Protein AF-A0A3Q0DIG8-F1 (afdb_monomer)

Secondary structure (DSSP, 8-state):
-----PPPPEEEEETTEEEEE-PPP-GGGHHHHHHHHHHHT--EEEE-S---S-SHHHHHTT-EEEE-----SS---GGGHHHHHHHHHHHHTT--HHHHHHHHHHHSTT-S-HHHHHHHHHPPP--------TTS-S------

Structure (mmCIF, N/CA/C/O backbone):
data_AF-A0A3Q0DIG8-F1
#
_entry.id   AF-A0A3Q0DIG8-F1
#
loop_
_atom_site.group_PDB
_atom_site.id
_atom_site.type_symbol
_atom_site.label_atom_id
_atom_site.label_alt_id
_atom_site.label_comp_id
_atom_site.label_asym_id
_atom_site.label_entity_id
_atom_site.label_seq_id
_atom_site.pdbx_PDB_ins_code
_atom_site.Cartn_x
_atom_site.Cartn_y
_atom_site.Cartn_z
_atom_site.occupancy
_atom_site.B_iso_or_equiv
_atom_site.auth_seq_id
_atom_site.auth_comp_id
_atom_site.auth_asym_id
_atom_site.auth_atom_id
_atom_site.pdbx_PDB_model_num
ATOM 1 N N . MET A 1 1 ? 19.951 -22.126 -8.834 1.00 40.53 1 MET A N 1
ATOM 2 C CA . MET A 1 1 ? 19.038 -21.044 -9.272 1.00 40.53 1 MET A CA 1
ATOM 3 C C . MET A 1 1 ? 18.778 -20.144 -8.077 1.00 40.53 1 MET A C 1
ATOM 5 O O . MET A 1 1 ? 18.379 -20.650 -7.035 1.00 40.53 1 MET A O 1
ATOM 9 N N . ALA A 1 2 ? 19.157 -18.868 -8.169 1.00 36.62 2 ALA A N 1
ATOM 10 C CA . ALA A 1 2 ? 19.270 -17.976 -7.018 1.00 36.62 2 ALA A CA 1
ATOM 11 C C . ALA A 1 2 ? 17.936 -17.840 -6.268 1.00 36.62 2 ALA A C 1
ATOM 13 O O . ALA A 1 2 ? 16.948 -17.358 -6.821 1.00 36.62 2 ALA A O 1
ATOM 14 N N . ARG A 1 3 ? 17.928 -18.241 -4.990 1.00 41.94 3 ARG A N 1
ATOM 15 C CA . ARG A 1 3 ? 16.919 -17.828 -4.013 1.00 41.94 3 ARG A CA 1
ATOM 16 C C . ARG A 1 3 ? 17.003 -16.308 -3.906 1.00 41.94 3 ARG A C 1
ATOM 18 O O . ARG A 1 3 ? 17.811 -15.779 -3.150 1.00 41.94 3 ARG A O 1
ATOM 25 N N . MET A 1 4 ? 16.223 -15.597 -4.714 1.00 51.44 4 MET A N 1
ATOM 26 C CA . MET A 1 4 ? 16.048 -14.166 -4.520 1.00 51.44 4 MET A CA 1
ATOM 27 C C . MET A 1 4 ? 15.407 -13.992 -3.145 1.00 51.44 4 MET A C 1
ATOM 29 O O . MET A 1 4 ? 14.277 -14.433 -2.943 1.00 51.44 4 MET A O 1
ATOM 33 N N . ASN A 1 5 ? 16.138 -13.384 -2.206 1.00 47.59 5 ASN A N 1
ATOM 34 C CA . ASN A 1 5 ? 15.648 -12.907 -0.909 1.00 47.59 5 ASN A CA 1
ATOM 35 C C . ASN A 1 5 ? 14.601 -11.797 -1.134 1.00 47.59 5 ASN A C 1
ATOM 37 O O . ASN A 1 5 ? 14.800 -10.632 -0.793 1.00 47.59 5 ASN A O 1
ATOM 41 N N . ARG A 1 6 ? 13.489 -12.133 -1.794 1.00 55.84 6 ARG A N 1
ATOM 42 C CA . ARG A 1 6 ? 12.361 -11.232 -1.977 1.00 55.84 6 ARG A CA 1
ATOM 43 C C . ARG A 1 6 ? 11.662 -11.121 -0.626 1.00 55.84 6 ARG A C 1
ATOM 45 O O . ARG A 1 6 ? 11.276 -12.153 -0.074 1.00 55.84 6 ARG A O 1
ATOM 52 N N . PRO A 1 7 ? 11.499 -9.908 -0.075 1.00 59.31 7 PRO A N 1
ATOM 53 C CA . PRO A 1 7 ? 10.658 -9.737 1.096 1.00 59.31 7 PRO A CA 1
ATOM 54 C C . PRO A 1 7 ? 9.257 -10.251 0.751 1.00 59.31 7 PRO A C 1
ATOM 56 O O . PRO A 1 7 ? 8.737 -9.946 -0.325 1.00 59.31 7 PRO A O 1
ATOM 59 N N . ALA A 1 8 ? 8.684 -11.067 1.635 1.00 64.12 8 ALA A N 1
ATOM 60 C CA . ALA A 1 8 ? 7.375 -11.667 1.417 1.00 64.12 8 ALA A CA 1
ATOM 61 C C . ALA A 1 8 ? 6.328 -10.579 1.101 1.00 64.12 8 ALA A C 1
ATOM 63 O O . ALA A 1 8 ? 6.378 -9.501 1.709 1.00 64.12 8 ALA A O 1
ATOM 64 N N . PRO A 1 9 ? 5.397 -10.829 0.161 1.00 72.12 9 PRO A N 1
ATOM 65 C CA . PRO A 1 9 ? 4.306 -9.903 -0.103 1.00 72.12 9 PRO A CA 1
ATOM 66 C C . PRO A 1 9 ? 3.514 -9.680 1.187 1.00 72.12 9 PRO A C 1
ATOM 68 O O . PRO A 1 9 ? 3.181 -10.622 1.907 1.00 72.12 9 PRO A O 1
ATOM 71 N N . VAL A 1 10 ? 3.247 -8.414 1.500 1.00 79.69 10 VAL A N 1
ATOM 72 C CA . VAL A 1 10 ? 2.593 -8.034 2.750 1.00 79.69 10 VAL A CA 1
ATOM 73 C C . VAL A 1 10 ? 1.127 -7.769 2.466 1.00 79.69 10 VAL A C 1
ATOM 75 O O . VAL A 1 10 ? 0.774 -6.779 1.826 1.00 79.69 10 VAL A O 1
ATOM 78 N N . GLU A 1 11 ? 0.270 -8.652 2.966 1.00 81.25 11 GLU A N 1
ATOM 79 C CA . GLU A 1 11 ? -1.173 -8.457 2.921 1.00 81.25 11 GLU A CA 1
ATOM 80 C C . GLU A 1 11 ? -1.661 -7.670 4.147 1.00 81.25 11 GLU A C 1
ATOM 82 O O . GLU A 1 11 ? -1.357 -7.994 5.307 1.00 81.25 11 GLU A O 1
ATOM 87 N N . VAL A 1 12 ? -2.438 -6.627 3.862 1.00 80.38 12 VAL A N 1
ATOM 88 C CA . VAL A 1 12 ? -3.063 -5.724 4.824 1.00 80.38 12 VAL A CA 1
ATOM 89 C C . VAL A 1 12 ? -4.570 -5.771 4.585 1.00 80.38 12 VAL A C 1
ATOM 91 O O . VAL A 1 12 ? -5.066 -5.232 3.598 1.00 80.38 12 VAL A O 1
ATOM 94 N N . SER A 1 13 ? -5.307 -6.427 5.476 1.00 79.94 13 SER A N 1
ATOM 95 C CA . SER A 1 13 ? -6.769 -6.473 5.450 1.00 79.94 13 SER A CA 1
ATOM 96 C C . SER A 1 13 ? -7.347 -5.561 6.529 1.00 79.94 13 SER A C 1
ATOM 98 O O . SER A 1 13 ? -6.888 -5.563 7.670 1.00 79.94 13 SER A O 1
ATOM 100 N N . TYR A 1 14 ? -8.350 -4.763 6.172 1.00 76.56 14 TYR A N 1
ATOM 101 C CA . TYR A 1 14 ? -9.096 -3.940 7.117 1.00 76.56 14 TYR A CA 1
ATOM 102 C C . TYR A 1 14 ? -10.550 -3.797 6.675 1.00 76.56 14 TYR A C 1
ATOM 104 O O . TYR A 1 14 ? -10.827 -3.309 5.577 1.00 76.56 14 TYR A O 1
ATOM 112 N N . LYS A 1 15 ? -11.489 -4.216 7.534 1.00 79.06 15 LYS A N 1
ATOM 113 C CA . LYS A 1 15 ? -12.925 -4.295 7.210 1.00 79.06 15 LYS A CA 1
ATOM 114 C C . LYS A 1 15 ? -13.137 -5.043 5.878 1.00 79.06 15 LYS A C 1
ATOM 116 O O . LYS A 1 15 ? -12.662 -6.164 5.729 1.00 79.06 15 LYS A O 1
ATOM 121 N N . ASN A 1 16 ? -13.788 -4.409 4.901 1.00 75.06 16 ASN A N 1
ATOM 122 C CA . ASN A 1 16 ? -14.044 -4.970 3.568 1.00 75.06 16 ASN A CA 1
ATOM 123 C C . ASN A 1 16 ? -12.939 -4.636 2.544 1.00 75.06 16 ASN A C 1
ATOM 125 O O . ASN A 1 16 ? -13.139 -4.814 1.344 1.00 75.06 16 ASN A O 1
ATOM 129 N N . MET A 1 17 ? -11.785 -4.127 2.988 1.00 76.56 17 MET A N 1
ATOM 130 C CA . MET A 1 17 ? -10.665 -3.744 2.125 1.00 76.56 17 MET A CA 1
ATOM 131 C C . MET A 1 17 ? -9.486 -4.698 2.317 1.00 76.56 17 MET A C 1
ATOM 133 O O . MET A 1 1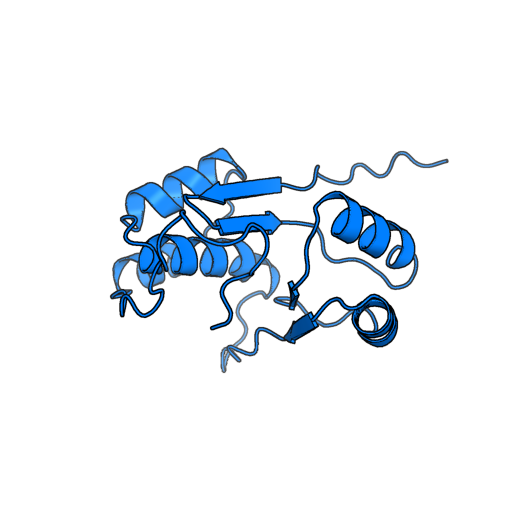7 ? -9.139 -5.069 3.439 1.00 76.56 17 MET A O 1
ATOM 137 N N . ARG A 1 18 ? -8.842 -5.077 1.211 1.00 80.56 18 ARG A N 1
ATOM 138 C CA . ARG A 1 18 ? -7.607 -5.867 1.202 1.00 80.56 18 ARG A CA 1
ATOM 139 C C . ARG A 1 18 ? -6.598 -5.178 0.300 1.00 80.56 18 ARG A C 1
ATOM 141 O O . ARG A 1 18 ? -6.875 -4.943 -0.873 1.00 80.56 18 ARG A O 1
ATOM 148 N N . PHE A 1 19 ? -5.441 -4.858 0.858 1.00 83.44 19 PHE A N 1
ATOM 149 C CA . PHE A 1 19 ? -4.312 -4.281 0.148 1.00 83.44 19 PHE A CA 1
ATOM 150 C C . PHE A 1 19 ? -3.178 -5.295 0.113 1.00 83.44 19 PHE A C 1
ATOM 152 O O . PHE A 1 19 ? -2.828 -5.888 1.135 1.00 83.44 19 PHE A O 1
ATOM 159 N N . LEU A 1 20 ? -2.586 -5.465 -1.064 1.00 83.31 20 LEU A N 1
ATOM 160 C CA . LEU A 1 20 ? -1.394 -6.274 -1.255 1.00 83.31 20 LEU A CA 1
ATOM 161 C C . LEU A 1 20 ? -0.219 -5.334 -1.523 1.00 83.31 20 LEU A C 1
ATOM 163 O O . LEU A 1 20 ? -0.199 -4.627 -2.528 1.00 83.31 20 LEU A O 1
ATOM 167 N N . ILE A 1 21 ? 0.747 -5.301 -0.607 1.00 81.88 21 ILE A N 1
ATOM 168 C CA . ILE A 1 21 ? 1.969 -4.511 -0.751 1.00 81.88 21 ILE A CA 1
ATOM 169 C C . ILE A 1 21 ? 3.073 -5.440 -1.252 1.00 81.88 21 ILE A C 1
ATOM 171 O O . ILE A 1 21 ? 3.561 -6.307 -0.525 1.00 81.88 21 ILE A O 1
ATOM 175 N N . THR A 1 22 ? 3.485 -5.234 -2.497 1.00 80.50 22 THR A N 1
ATOM 176 C CA . THR A 1 22 ? 4.551 -5.989 -3.165 1.00 80.50 22 THR A CA 1
ATOM 177 C C . THR A 1 22 ? 5.736 -5.083 -3.501 1.00 80.50 22 THR A C 1
ATOM 179 O O . THR A 1 22 ? 5.643 -3.855 -3.453 1.00 80.50 22 THR A O 1
ATOM 182 N N . HIS A 1 23 ? 6.879 -5.674 -3.850 1.00 78.12 23 HIS A N 1
ATOM 183 C CA . HIS A 1 23 ? 8.009 -4.939 -4.426 1.00 78.12 23 HIS A CA 1
ATOM 184 C C . HIS A 1 23 ? 7.696 -4.465 -5.852 1.00 78.12 23 HIS A C 1
ATOM 186 O O . HIS A 1 23 ? 6.789 -4.980 -6.506 1.00 78.12 23 HIS A O 1
ATOM 192 N N . ASN A 1 24 ? 8.474 -3.493 -6.337 1.00 77.81 24 ASN A N 1
ATOM 193 C CA . ASN A 1 24 ? 8.378 -3.021 -7.714 1.00 77.81 24 ASN A CA 1
ATOM 194 C C . ASN A 1 24 ? 8.887 -4.116 -8.675 1.00 77.81 24 ASN A C 1
ATOM 196 O O . ASN A 1 24 ? 10.049 -4.523 -8.547 1.00 77.81 24 ASN A O 1
ATOM 200 N N . PRO A 1 25 ? 8.058 -4.643 -9.592 1.00 79.50 25 PRO A N 1
ATOM 201 C CA . PRO A 1 25 ? 8.504 -5.655 -10.536 1.00 79.50 25 PRO A CA 1
ATOM 202 C C . PRO A 1 25 ? 9.361 -5.048 -11.659 1.00 79.50 25 PRO A C 1
ATOM 204 O O . PRO A 1 25 ? 9.343 -3.849 -11.944 1.00 79.50 25 PRO A O 1
ATOM 207 N N . THR A 1 26 ? 10.119 -5.921 -12.312 1.00 79.81 26 THR A N 1
ATOM 208 C CA . THR A 1 26 ? 10.846 -5.647 -13.561 1.00 79.81 26 THR A CA 1
ATOM 209 C C . THR A 1 26 ? 10.149 -6.363 -14.716 1.00 79.81 26 THR A C 1
ATOM 211 O O . THR A 1 26 ? 9.453 -7.348 -14.472 1.00 79.81 26 THR A O 1
ATOM 214 N N . ASN A 1 27 ? 10.374 -5.947 -15.969 1.00 79.75 27 ASN A N 1
ATOM 215 C CA . ASN A 1 27 ? 9.807 -6.637 -17.144 1.00 79.75 27 ASN A CA 1
ATOM 216 C C . ASN A 1 27 ? 10.079 -8.155 -17.138 1.00 79.75 27 ASN A C 1
ATOM 218 O O . ASN A 1 27 ? 9.185 -8.940 -17.432 1.00 79.75 27 ASN A O 1
ATOM 222 N N . ALA A 1 28 ? 11.269 -8.581 -16.698 1.00 81.56 28 ALA A N 1
ATOM 223 C CA . ALA A 1 28 ? 11.635 -9.997 -16.590 1.00 81.56 28 ALA A CA 1
ATOM 224 C C . ALA A 1 28 ? 10.844 -10.782 -15.524 1.00 81.56 28 ALA A C 1
ATOM 226 O O . ALA A 1 28 ? 10.750 -12.001 -15.604 1.00 81.56 28 ALA A O 1
ATOM 227 N N . THR A 1 29 ? 10.294 -10.109 -14.508 1.00 82.44 29 THR A N 1
ATOM 228 C CA . THR A 1 29 ? 9.543 -10.754 -13.414 1.00 82.44 29 THR A CA 1
ATOM 229 C C . THR A 1 29 ? 8.052 -10.423 -13.428 1.00 82.44 29 THR A C 1
ATOM 231 O O . THR A 1 29 ? 7.337 -10.783 -12.491 1.00 82.44 29 THR A O 1
ATOM 234 N N . LEU A 1 30 ? 7.578 -9.759 -14.487 1.00 83.94 30 LEU A N 1
ATOM 235 C CA . LEU A 1 30 ? 6.195 -9.314 -14.620 1.00 83.94 30 LEU A CA 1
ATOM 236 C C . LEU A 1 30 ? 5.221 -10.492 -14.738 1.00 83.94 30 LEU A C 1
ATOM 238 O O . LEU A 1 30 ? 4.150 -10.446 -14.146 1.00 83.94 30 LEU A O 1
ATOM 242 N N . SER A 1 31 ? 5.607 -11.570 -15.423 1.00 85.50 31 SER A N 1
ATOM 243 C CA . SER A 1 31 ? 4.751 -12.752 -15.588 1.00 85.50 31 SER A CA 1
ATOM 244 C C . SER A 1 31 ? 4.422 -13.411 -14.246 1.00 85.50 31 SER A C 1
ATOM 246 O O . SER A 1 31 ? 3.251 -13.577 -13.918 1.00 85.50 31 SER A O 1
ATOM 248 N N . SER A 1 32 ? 5.434 -13.680 -13.411 1.00 84.88 32 SER A N 1
ATOM 249 C CA . SER A 1 32 ? 5.221 -14.218 -12.058 1.00 84.88 32 SER A CA 1
ATOM 250 C C . SER A 1 32 ? 4.455 -13.242 -11.161 1.00 84.88 32 SER A C 1
ATOM 252 O O . SER A 1 32 ? 3.661 -13.651 -10.323 1.00 84.88 32 SER A O 1
ATOM 254 N N . PHE A 1 33 ? 4.658 -11.935 -11.353 1.00 85.31 33 PHE A N 1
ATOM 255 C CA . PHE A 1 33 ? 3.916 -10.912 -10.622 1.00 85.31 33 PHE A CA 1
ATOM 256 C C . PHE A 1 33 ? 2.417 -10.929 -10.956 1.00 85.31 33 PHE A C 1
ATOM 258 O O . PHE A 1 33 ? 1.592 -10.802 -10.056 1.00 85.31 33 PHE A O 1
ATOM 265 N N . ILE A 1 34 ? 2.052 -11.124 -12.226 1.00 85.88 34 ILE A N 1
ATOM 266 C CA . ILE A 1 34 ? 0.650 -11.261 -12.649 1.00 85.88 34 ILE A CA 1
ATOM 267 C C . ILE A 1 34 ? 0.023 -12.520 -12.037 1.00 85.88 34 ILE A C 1
ATOM 269 O O . ILE A 1 34 ? -1.112 -12.464 -11.563 1.00 85.88 34 ILE A O 1
ATOM 273 N N . GLU A 1 35 ? 0.751 -13.638 -11.995 1.00 85.75 35 GLU A N 1
ATOM 274 C CA . GLU A 1 35 ? 0.285 -14.868 -11.342 1.00 85.75 35 GLU A CA 1
ATOM 275 C C . GLU A 1 35 ? 0.033 -14.667 -9.845 1.00 85.75 35 GLU A C 1
ATOM 277 O O . GLU A 1 35 ? -1.024 -15.057 -9.343 1.00 85.75 35 GLU A O 1
ATOM 282 N N . ASP A 1 36 ? 0.950 -13.996 -9.143 1.00 84.19 36 ASP A N 1
ATOM 283 C CA . ASP A 1 36 ? 0.767 -13.642 -7.735 1.00 84.19 36 ASP A CA 1
ATOM 284 C C . ASP A 1 36 ? -0.481 -12.764 -7.556 1.00 84.19 36 ASP A C 1
ATOM 286 O O . ASP A 1 36 ? -1.347 -13.071 -6.737 1.00 84.19 36 ASP A O 1
ATOM 290 N N . LEU A 1 37 ? -0.641 -11.708 -8.360 1.00 84.62 37 LEU A N 1
ATOM 291 C CA . LEU A 1 37 ? -1.816 -10.832 -8.289 1.00 84.62 37 LEU A CA 1
ATOM 292 C C . LEU A 1 37 ? -3.126 -11.602 -8.480 1.00 84.62 37 LEU A C 1
ATOM 294 O O . LEU A 1 37 ? -4.069 -11.404 -7.711 1.00 84.62 37 LEU A O 1
ATOM 298 N N . LYS A 1 38 ? -3.174 -12.516 -9.454 1.00 85.75 38 LYS A N 1
ATOM 299 C CA . LYS A 1 38 ? -4.334 -13.384 -9.685 1.00 85.75 38 LYS A CA 1
ATOM 300 C C . LYS A 1 38 ? -4.597 -14.316 -8.509 1.00 85.75 38 LYS A C 1
ATOM 302 O O . LYS A 1 38 ? -5.745 -14.448 -8.094 1.00 85.75 38 LYS A O 1
ATOM 307 N N . LYS A 1 39 ? -3.550 -14.909 -7.930 1.00 84.50 39 LYS A N 1
ATOM 308 C CA . LYS A 1 39 ? -3.652 -15.784 -6.753 1.00 84.50 39 LYS A CA 1
ATOM 309 C C . LYS A 1 39 ? -4.263 -15.062 -5.551 1.00 84.50 39 LYS A C 1
ATOM 311 O O . LYS A 1 39 ? -5.066 -15.648 -4.830 1.00 84.50 39 LYS A O 1
ATOM 316 N N . TYR A 1 40 ? -3.916 -13.791 -5.350 1.00 81.94 40 TYR A N 1
ATOM 317 C CA . TYR A 1 40 ? -4.491 -12.961 -4.287 1.00 81.94 40 TYR A CA 1
ATOM 318 C C . TYR A 1 40 ? -5.832 -12.304 -4.670 1.00 81.94 40 TYR A C 1
ATOM 320 O O . TYR A 1 40 ? -6.501 -11.742 -3.798 1.00 81.94 40 TYR A O 1
ATOM 328 N N . GLY A 1 41 ? -6.256 -12.402 -5.936 1.00 83.00 41 GLY A N 1
ATOM 329 C CA . GLY A 1 41 ? -7.496 -11.815 -6.451 1.00 83.00 41 GLY A CA 1
ATOM 330 C C . GLY A 1 41 ? -7.442 -10.291 -6.601 1.00 83.00 41 GLY A C 1
ATOM 331 O O . GLY A 1 41 ? -8.464 -9.621 -6.454 1.00 83.00 41 GLY A O 1
ATOM 332 N N . ALA A 1 42 ? -6.258 -9.725 -6.838 1.00 82.00 42 ALA A N 1
ATOM 333 C CA . ALA A 1 42 ? -6.082 -8.289 -7.012 1.00 82.00 42 ALA A CA 1
ATOM 334 C C . ALA A 1 42 ? -6.581 -7.842 -8.395 1.00 82.00 42 ALA A C 1
ATOM 336 O O . ALA A 1 42 ? -6.022 -8.224 -9.419 1.00 82.00 42 ALA A O 1
ATOM 337 N N . THR A 1 43 ? -7.611 -6.994 -8.431 1.00 81.50 43 THR A N 1
ATOM 338 C CA . THR A 1 43 ? -8.165 -6.452 -9.688 1.00 81.50 43 THR A CA 1
ATOM 339 C C . THR A 1 43 ? -7.543 -5.118 -10.091 1.00 81.50 43 THR A C 1
ATOM 341 O O . THR A 1 43 ? -7.651 -4.702 -11.242 1.00 81.50 43 THR A O 1
ATOM 344 N N . THR A 1 44 ? -6.925 -4.416 -9.137 1.00 83.50 44 THR A N 1
ATOM 345 C CA . THR A 1 44 ? -6.427 -3.052 -9.325 1.00 83.50 44 THR A CA 1
ATOM 346 C C . THR A 1 44 ? -5.026 -2.923 -8.745 1.00 83.50 44 THR A C 1
ATOM 348 O O . THR A 1 44 ? -4.803 -3.212 -7.570 1.00 83.50 44 THR A O 1
ATOM 351 N N . VAL A 1 45 ? -4.086 -2.446 -9.558 1.00 84.56 45 VAL A N 1
ATOM 352 C CA . VAL A 1 45 ? -2.696 -2.184 -9.173 1.00 84.56 45 VAL A CA 1
ATOM 353 C C . VAL A 1 45 ? -2.453 -0.684 -9.185 1.00 84.56 45 VAL A C 1
ATOM 355 O O . VAL A 1 45 ? -2.641 -0.022 -10.204 1.00 84.56 45 VAL A O 1
ATOM 358 N N . VAL A 1 46 ? -1.995 -0.140 -8.059 1.00 83.06 46 VAL A N 1
ATOM 359 C CA . VAL A 1 46 ? -1.620 1.273 -7.953 1.00 83.06 46 VAL A CA 1
ATOM 360 C C . VAL A 1 46 ? -0.104 1.399 -8.070 1.00 83.06 46 VAL A C 1
ATOM 362 O O . VAL A 1 46 ? 0.642 0.916 -7.221 1.00 83.06 46 VAL A O 1
ATOM 365 N N . ARG A 1 47 ? 0.363 2.065 -9.128 1.00 80.44 47 ARG A N 1
ATOM 366 C CA . ARG A 1 47 ? 1.782 2.374 -9.336 1.00 80.44 47 ARG A CA 1
ATOM 367 C C . ARG A 1 47 ? 2.138 3.662 -8.618 1.00 80.44 47 ARG A C 1
ATOM 369 O O . ARG A 1 47 ? 1.636 4.724 -8.977 1.00 80.44 47 ARG A O 1
ATOM 376 N N . VAL A 1 48 ? 3.013 3.544 -7.630 1.00 71.00 48 VAL A N 1
ATOM 377 C CA . VAL A 1 48 ? 3.448 4.662 -6.784 1.00 71.00 48 VAL A CA 1
ATOM 378 C C . VAL A 1 48 ? 4.888 5.094 -7.098 1.00 71.00 48 VAL A C 1
ATOM 380 O O . VAL A 1 48 ? 5.266 6.227 -6.8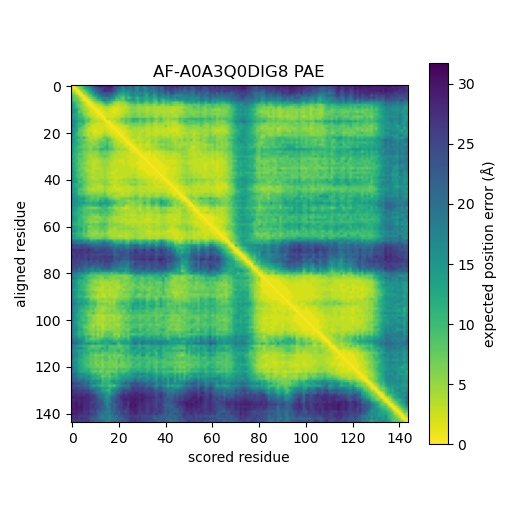25 1.00 71.00 48 VAL A O 1
ATOM 383 N N . CYS A 1 49 ? 5.677 4.204 -7.708 1.00 69.19 49 CYS A N 1
ATOM 384 C CA . CYS A 1 49 ? 7.060 4.449 -8.118 1.00 69.19 49 CYS A CA 1
ATOM 385 C C . CYS A 1 49 ? 7.185 4.784 -9.611 1.00 69.19 49 CYS A C 1
ATOM 387 O O . CYS A 1 49 ? 6.206 4.735 -10.362 1.00 69.19 49 CYS A O 1
ATOM 389 N N . GLU A 1 50 ? 8.412 5.102 -10.029 1.00 68.00 50 GLU A N 1
ATOM 390 C CA . GLU A 1 50 ? 8.786 5.185 -11.441 1.00 68.00 50 GLU A CA 1
ATOM 391 C C . GLU A 1 50 ? 8.365 3.918 -12.192 1.00 68.00 50 GLU A C 1
ATOM 393 O O . GLU A 1 50 ? 8.428 2.800 -11.676 1.00 68.00 50 GLU A O 1
ATOM 398 N N . VAL A 1 51 ? 7.879 4.109 -13.416 1.00 72.62 51 VAL A N 1
ATOM 399 C CA . VAL A 1 51 ? 7.343 3.015 -14.222 1.00 72.62 51 VAL A CA 1
ATOM 400 C C . VAL A 1 51 ? 8.503 2.263 -14.862 1.00 72.62 51 VAL A C 1
ATOM 402 O O . VAL A 1 51 ? 9.114 2.752 -15.802 1.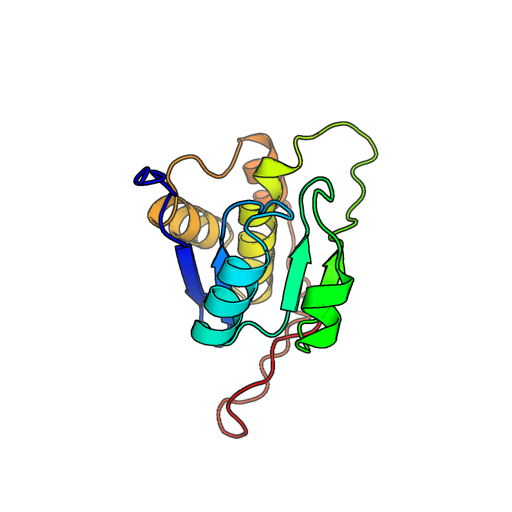00 72.62 51 VAL A O 1
ATOM 405 N N . THR A 1 52 ? 8.781 1.068 -14.346 1.00 74.38 52 THR A N 1
ATOM 406 C CA . THR A 1 52 ? 9.860 0.178 -14.811 1.00 74.38 52 THR A CA 1
ATOM 407 C C . THR A 1 52 ? 9.366 -0.980 -15.684 1.00 74.38 52 THR A C 1
ATOM 409 O O . THR A 1 52 ? 10.162 -1.828 -16.085 1.00 74.38 52 THR A O 1
ATOM 412 N N . TYR A 1 53 ? 8.057 -1.054 -15.944 1.00 81.38 53 TYR A N 1
ATOM 413 C CA . TYR A 1 53 ? 7.416 -2.111 -16.727 1.00 81.38 53 TYR A CA 1
ATOM 414 C C . TYR A 1 53 ? 6.163 -1.609 -17.456 1.00 81.38 53 TYR A C 1
ATOM 416 O O . TYR A 1 53 ? 5.501 -0.657 -17.016 1.00 81.38 53 TYR A O 1
ATOM 424 N N . ASP A 1 54 ? 5.813 -2.285 -18.549 1.00 82.06 54 ASP A N 1
ATOM 425 C CA . ASP A 1 54 ? 4.642 -1.948 -19.353 1.00 82.06 54 ASP A CA 1
ATOM 426 C C . ASP A 1 54 ? 3.335 -2.411 -18.710 1.00 82.06 54 ASP A C 1
ATOM 428 O O . ASP A 1 54 ? 3.236 -3.477 -18.107 1.00 82.06 54 ASP A O 1
ATOM 432 N N . LYS A 1 55 ? 2.289 -1.591 -18.857 1.00 84.00 55 LYS A N 1
ATOM 433 C CA . LYS A 1 55 ? 0.948 -1.907 -18.338 1.00 84.00 55 LYS A CA 1
ATOM 434 C C . LYS A 1 55 ? 0.144 -2.840 -19.243 1.00 84.00 55 LYS A C 1
ATOM 436 O O . LYS A 1 55 ? -0.826 -3.416 -18.769 1.00 84.00 55 LYS A O 1
ATOM 441 N N . ALA A 1 56 ? 0.537 -2.991 -20.509 1.00 85.81 56 ALA A N 1
ATOM 442 C CA . ALA A 1 56 ? -0.221 -3.764 -21.491 1.00 85.81 56 ALA A CA 1
ATOM 443 C C . ALA A 1 56 ? -0.474 -5.225 -21.058 1.00 85.81 56 ALA A C 1
ATOM 445 O O . ALA A 1 56 ? -1.609 -5.676 -21.194 1.00 85.81 56 ALA A O 1
ATOM 446 N N . PRO A 1 57 ? 0.499 -5.953 -20.466 1.00 84.50 57 PRO A N 1
ATOM 447 C CA . PRO A 1 57 ? 0.254 -7.306 -19.965 1.00 84.50 57 PRO A CA 1
ATOM 448 C C . PRO A 1 57 ? -0.751 -7.341 -18.805 1.00 84.50 57 PRO A C 1
ATOM 450 O O . PRO A 1 57 ? -1.611 -8.207 -18.763 1.00 84.50 57 PRO A O 1
ATOM 453 N N . LEU A 1 58 ? -0.702 -6.359 -17.900 1.00 84.94 58 LEU A N 1
ATOM 454 C CA . LEU A 1 58 ? -1.640 -6.263 -16.775 1.00 84.94 58 LEU A CA 1
ATOM 455 C C . LEU A 1 58 ? -3.062 -5.943 -17.246 1.00 84.94 58 LEU A C 1
ATOM 457 O O . LEU A 1 58 ? -4.014 -6.570 -16.793 1.00 84.94 58 LEU A O 1
ATOM 461 N N . GLU A 1 59 ? -3.206 -5.004 -18.184 1.00 85.12 59 GLU A N 1
ATOM 462 C CA . GLU A 1 59 ? -4.510 -4.643 -18.752 1.00 85.12 59 GLU A CA 1
ATOM 463 C C . GLU A 1 59 ? -5.110 -5.806 -19.558 1.00 85.12 59 GLU A C 1
ATOM 465 O O . GLU A 1 59 ? -6.313 -6.051 -19.471 1.00 85.12 59 GLU A O 1
ATOM 470 N N . LYS A 1 60 ? -4.277 -6.577 -20.273 1.00 87.38 60 LYS A N 1
ATOM 471 C CA . LYS A 1 60 ? -4.697 -7.797 -20.981 1.00 87.38 60 LYS A CA 1
ATOM 472 C C . LYS A 1 60 ? -5.247 -8.864 -20.031 1.00 87.38 60 LYS A C 1
ATOM 474 O O . LYS A 1 60 ? -6.190 -9.564 -20.382 1.00 87.38 60 LYS A O 1
ATOM 479 N N . ASP A 1 61 ? -4.690 -8.956 -18.829 1.00 82.31 61 ASP A N 1
ATOM 480 C CA . ASP A 1 61 ? -5.144 -9.858 -17.771 1.00 82.31 61 ASP A CA 1
ATOM 481 C C . ASP A 1 61 ? -6.317 -9.304 -16.937 1.00 82.31 61 ASP A C 1
ATOM 483 O O . ASP A 1 61 ? -6.703 -9.901 -15.931 1.00 82.31 61 ASP A O 1
ATOM 487 N N . GLY A 1 62 ? -6.911 -8.177 -17.352 1.00 83.00 62 GLY A N 1
ATOM 488 C CA . GLY A 1 62 ? -8.059 -7.561 -16.682 1.00 83.00 62 GLY A CA 1
ATOM 489 C C . GLY A 1 62 ? -7.703 -6.806 -15.398 1.00 83.00 62 GLY A C 1
ATOM 490 O O . GLY A 1 62 ? -8.586 -6.493 -14.600 1.00 83.00 62 GLY A O 1
ATOM 491 N N . ILE A 1 63 ? -6.420 -6.505 -15.183 1.00 84.94 63 ILE A N 1
ATOM 492 C CA . ILE A 1 63 ? -5.928 -5.787 -14.007 1.00 84.94 63 ILE A CA 1
ATOM 493 C C . ILE A 1 63 ? -5.838 -4.297 -14.339 1.00 84.94 63 ILE A C 1
ATOM 495 O O . ILE A 1 63 ? -5.060 -3.861 -15.188 1.00 84.94 63 ILE A O 1
ATOM 499 N N . THR A 1 64 ? -6.618 -3.486 -13.627 1.00 82.31 64 THR A N 1
ATOM 500 C CA . THR A 1 64 ? -6.625 -2.031 -13.816 1.00 82.31 64 THR A CA 1
ATOM 501 C C . THR A 1 64 ? -5.383 -1.423 -13.186 1.00 82.31 64 THR A C 1
ATOM 503 O O . THR A 1 64 ? -5.190 -1.514 -11.973 1.00 82.31 64 THR A O 1
ATOM 506 N N . VAL A 1 65 ? -4.544 -0.759 -13.983 1.00 82.00 65 VAL A N 1
ATOM 507 C CA . VAL A 1 65 ? -3.314 -0.151 -13.469 1.00 82.00 65 VAL A CA 1
ATOM 508 C C . VAL A 1 65 ? -3.465 1.358 -13.310 1.00 82.00 65 VAL A C 1
ATOM 510 O O . VAL A 1 65 ? -3.280 2.126 -14.255 1.00 82.00 65 VAL A O 1
ATOM 513 N N . VAL A 1 66 ? -3.714 1.801 -12.081 1.00 79.25 66 VAL A N 1
ATOM 514 C CA . VAL A 1 66 ? -3.825 3.219 -11.732 1.00 79.25 66 VAL A CA 1
ATOM 515 C C . VAL A 1 66 ? -2.428 3.781 -11.492 1.00 79.25 66 VAL A C 1
ATOM 517 O O . VAL A 1 66 ? -1.683 3.297 -10.641 1.00 79.25 66 VAL A O 1
ATOM 520 N N . ARG A 1 67 ? -2.032 4.815 -12.239 1.00 67.12 67 ARG A N 1
ATOM 521 C CA . ARG A 1 67 ? -0.832 5.581 -11.890 1.00 67.12 67 ARG A CA 1
ATOM 522 C C . ARG A 1 67 ? -1.217 6.529 -10.757 1.00 67.12 67 ARG A C 1
ATOM 524 O O . ARG A 1 67 ? -2.072 7.387 -10.955 1.00 67.12 67 ARG A O 1
ATOM 531 N N . GLY A 1 68 ? -0.597 6.373 -9.590 1.00 59.66 68 GLY A N 1
ATOM 532 C CA . GLY A 1 68 ? -0.745 7.275 -8.452 1.00 59.66 68 GLY A CA 1
ATOM 533 C C . GLY A 1 68 ? -0.070 8.611 -8.743 1.00 59.66 68 GLY A C 1
ATOM 534 O O . GLY A 1 68 ? 0.933 8.948 -8.130 1.00 59.66 68 GLY A O 1
ATOM 535 N N . LEU A 1 69 ? -0.585 9.367 -9.712 1.00 44.69 69 LEU A N 1
ATOM 536 C CA . LEU A 1 69 ? -0.193 10.752 -9.933 1.00 44.69 69 LEU A CA 1
ATOM 537 C C . LEU A 1 69 ? -0.888 11.634 -8.893 1.00 44.69 69 LEU A C 1
ATOM 539 O O . LEU A 1 69 ? -1.713 12.475 -9.223 1.00 44.69 69 LEU A O 1
ATOM 543 N N . ALA A 1 70 ? -0.502 11.491 -7.630 1.00 43.38 70 ALA A N 1
ATOM 544 C CA . ALA A 1 70 ? -0.299 12.699 -6.853 1.00 43.38 70 ALA A CA 1
ATOM 545 C C . ALA A 1 70 ? 1.105 13.157 -7.238 1.00 43.38 70 ALA A C 1
ATOM 547 O O . ALA A 1 70 ? 2.065 12.731 -6.612 1.00 43.38 70 ALA A O 1
ATOM 548 N N . GLN A 1 71 ? 1.253 13.912 -8.333 1.00 37.88 71 GLN A N 1
ATOM 549 C CA . GLN A 1 71 ? 2.536 14.546 -8.633 1.00 37.88 71 GLN A CA 1
ATOM 550 C C . GLN A 1 71 ? 2.931 15.384 -7.409 1.00 37.88 71 GLN A C 1
ATOM 552 O O . GLN A 1 71 ? 2.269 16.394 -7.146 1.00 37.88 71 GLN A O 1
ATOM 557 N N . PRO A 1 72 ? 3.989 15.040 -6.653 1.00 40.75 72 PRO A N 1
ATOM 558 C CA . PRO A 1 72 ? 4.570 16.008 -5.755 1.00 40.75 72 PRO A CA 1
ATOM 559 C C . PRO A 1 72 ? 5.347 16.945 -6.674 1.00 40.75 72 PRO A C 1
ATOM 561 O O . PRO A 1 72 ? 6.266 16.520 -7.372 1.00 40.75 72 PRO A O 1
ATOM 564 N N . ARG A 1 73 ? 5.008 18.235 -6.694 1.00 42.50 73 ARG A N 1
ATOM 565 C CA . ARG A 1 73 ? 5.794 19.236 -7.435 1.00 42.50 73 ARG A CA 1
ATOM 566 C C . ARG A 1 73 ? 7.267 19.327 -6.994 1.00 42.50 73 ARG A C 1
ATOM 568 O O . ARG A 1 73 ? 7.989 20.148 -7.547 1.00 42.50 73 ARG A O 1
ATOM 575 N N . ARG A 1 74 ? 7.743 18.535 -6.027 1.00 40.78 74 ARG A N 1
ATOM 576 C CA . ARG A 1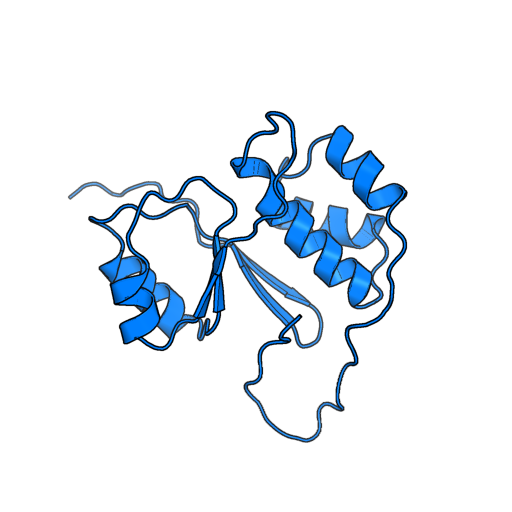 74 ? 9.155 18.433 -5.644 1.00 40.78 74 ARG A CA 1
ATOM 577 C C . ARG A 1 74 ? 9.476 17.034 -5.119 1.00 40.78 74 ARG A C 1
ATOM 579 O O . ARG A 1 74 ? 8.767 16.533 -4.257 1.00 40.78 74 ARG A O 1
ATOM 586 N N . GLN A 1 75 ? 10.550 16.458 -5.658 1.00 42.53 75 GLN A N 1
ATOM 587 C CA . GLN A 1 75 ? 11.368 15.347 -5.158 1.00 42.53 75 GLN A CA 1
ATOM 588 C C . GLN A 1 75 ? 11.006 14.844 -3.738 1.00 42.53 75 GLN A C 1
ATOM 590 O O . GLN A 1 75 ? 11.573 15.289 -2.745 1.00 42.53 75 GLN A O 1
ATOM 595 N N . GLU A 1 76 ? 10.104 13.872 -3.613 1.00 45.94 76 GLU A N 1
ATOM 596 C CA . GLU A 1 76 ? 10.024 13.061 -2.395 1.00 45.94 76 GLU A CA 1
ATOM 597 C C . GLU A 1 76 ? 9.862 11.598 -2.797 1.00 45.94 76 GLU A C 1
ATOM 599 O O . GLU A 1 76 ? 8.941 11.230 -3.527 1.00 45.94 76 GLU A O 1
ATOM 604 N N . ALA A 1 77 ? 10.853 10.800 -2.390 1.00 44.91 77 ALA A N 1
ATOM 605 C CA . ALA A 1 77 ? 11.137 9.459 -2.877 1.00 44.91 77 ALA A CA 1
ATOM 606 C C . ALA A 1 77 ? 9.871 8.612 -3.065 1.00 44.91 77 ALA A C 1
ATOM 608 O O . ALA A 1 77 ? 9.162 8.290 -2.114 1.00 44.91 77 ALA A O 1
ATOM 609 N N . ALA A 1 78 ? 9.630 8.197 -4.308 1.00 48.19 78 ALA A N 1
ATOM 610 C CA . ALA A 1 78 ? 8.446 7.450 -4.722 1.00 48.19 78 ALA A CA 1
ATOM 611 C C . ALA A 1 78 ? 8.227 6.135 -3.921 1.00 48.19 78 ALA A C 1
ATOM 613 O O . ALA A 1 78 ? 7.109 5.639 -3.790 1.00 48.19 78 ALA A O 1
ATOM 614 N N . HIS A 1 79 ? 9.293 5.613 -3.303 1.00 48.56 79 HIS A N 1
ATOM 615 C CA . HIS A 1 79 ? 9.316 4.375 -2.521 1.00 48.56 79 HIS A CA 1
ATOM 616 C C . HIS A 1 79 ? 8.594 4.433 -1.160 1.00 48.56 79 HIS A C 1
ATOM 618 O O . HIS A 1 79 ? 8.328 3.377 -0.585 1.00 48.56 79 HIS A O 1
ATOM 624 N N . THR A 1 80 ? 8.254 5.613 -0.628 1.00 54.72 80 THR A N 1
ATOM 625 C CA . THR A 1 80 ? 7.660 5.734 0.722 1.00 54.72 80 THR A CA 1
ATOM 626 C C . THR A 1 80 ? 6.161 6.035 0.725 1.00 54.72 80 THR A C 1
ATOM 628 O O . THR A 1 80 ? 5.558 6.114 1.792 1.00 54.72 80 THR A O 1
ATOM 631 N N . TRP A 1 81 ? 5.521 6.180 -0.436 1.00 67.50 81 TRP A N 1
ATOM 632 C CA . TRP A 1 81 ? 4.117 6.609 -0.518 1.00 67.50 81 TRP A CA 1
ATOM 633 C C . TRP A 1 81 ? 3.102 5.459 -0.464 1.00 67.50 81 TRP A C 1
ATOM 635 O O . TRP A 1 81 ? 1.956 5.689 -0.091 1.00 67.50 81 TRP A O 1
ATOM 645 N N . ALA A 1 82 ? 3.493 4.218 -0.779 1.00 72.62 82 ALA A N 1
ATOM 646 C CA . ALA A 1 82 ? 2.578 3.072 -0.695 1.00 72.62 82 ALA A CA 1
ATOM 647 C C . ALA A 1 82 ? 2.015 2.861 0.732 1.00 72.62 82 ALA A C 1
ATOM 649 O O . ALA A 1 82 ? 0.796 2.756 0.867 1.00 72.62 82 ALA A O 1
ATOM 650 N N . PRO A 1 83 ? 2.832 2.901 1.807 1.00 78.44 83 PRO A N 1
ATOM 651 C CA . PRO A 1 83 ? 2.321 2.897 3.180 1.00 78.44 83 PRO A CA 1
ATOM 652 C C . PRO A 1 83 ? 1.385 4.075 3.484 1.00 78.44 83 PRO A C 1
ATOM 654 O O . PRO A 1 83 ? 0.382 3.901 4.166 1.00 78.44 83 PRO A O 1
ATOM 657 N N . VAL A 1 84 ? 1.672 5.266 2.948 1.00 82.12 84 VAL A N 1
ATOM 658 C CA . VAL A 1 84 ? 0.843 6.465 3.162 1.00 82.12 84 VAL A CA 1
ATOM 659 C C . VAL A 1 84 ? -0.526 6.322 2.502 1.00 82.12 84 VAL A C 1
ATOM 661 O O . VAL A 1 84 ? -1.529 6.655 3.121 1.00 82.12 84 VAL A O 1
ATOM 664 N N . LEU A 1 85 ? -0.600 5.780 1.284 1.00 81.19 85 LEU A N 1
ATOM 665 C CA . LEU A 1 85 ? -1.877 5.526 0.607 1.00 81.19 85 LEU A CA 1
ATOM 666 C C . LEU A 1 85 ? -2.733 4.508 1.364 1.00 81.19 85 LEU A C 1
ATOM 668 O O . LEU A 1 85 ? -3.939 4.703 1.501 1.00 81.19 85 LEU A O 1
ATOM 672 N N . VAL A 1 86 ? -2.106 3.455 1.894 1.00 82.19 86 VAL A N 1
ATOM 673 C CA . VAL A 1 86 ? -2.794 2.487 2.758 1.00 82.19 86 VAL A CA 1
ATOM 674 C C . VAL A 1 86 ? -3.303 3.182 4.022 1.00 82.19 86 VAL A C 1
ATOM 676 O O . VAL A 1 86 ? -4.468 3.016 4.365 1.00 82.19 86 VAL A O 1
ATOM 679 N N . ALA A 1 87 ? -2.487 4.022 4.669 1.00 84.62 87 ALA A N 1
ATOM 680 C CA . ALA A 1 87 ? -2.906 4.788 5.845 1.00 84.62 87 ALA A CA 1
ATOM 681 C C . ALA A 1 87 ? -4.102 5.702 5.544 1.00 84.62 87 ALA A C 1
ATOM 683 O O . ALA A 1 87 ? -5.063 5.721 6.305 1.00 84.62 87 ALA A O 1
ATOM 684 N N . LEU A 1 88 ? -4.082 6.415 4.416 1.00 84.56 88 LEU A N 1
ATOM 685 C CA . LEU A 1 88 ? -5.186 7.277 3.990 1.00 84.56 88 LEU A CA 1
ATOM 686 C C . LEU A 1 88 ? -6.474 6.487 3.764 1.00 84.56 88 LEU A C 1
ATOM 688 O O . LEU A 1 88 ? -7.532 6.917 4.210 1.00 84.56 88 LEU A O 1
ATOM 692 N N . ALA A 1 89 ? -6.392 5.320 3.124 1.00 82.62 89 ALA A N 1
ATOM 693 C CA . ALA A 1 89 ? -7.559 4.472 2.917 1.00 82.62 89 ALA A CA 1
ATOM 694 C C . ALA A 1 89 ? -8.130 3.938 4.243 1.00 82.62 89 ALA A C 1
ATOM 696 O O . ALA A 1 89 ? -9.347 3.919 4.429 1.00 82.62 89 ALA A O 1
ATOM 697 N N . LEU A 1 90 ? -7.261 3.571 5.193 1.00 83.62 90 LEU A N 1
ATOM 698 C CA . LEU A 1 90 ? -7.666 3.196 6.551 1.00 83.62 90 LEU A CA 1
ATOM 699 C C . LEU A 1 90 ? -8.357 4.368 7.266 1.00 83.62 90 LEU A C 1
ATOM 701 O O . LEU A 1 90 ? -9.431 4.191 7.842 1.00 83.62 90 LEU A O 1
ATOM 705 N N . ILE A 1 91 ? -7.800 5.576 7.176 1.00 85.75 91 ILE A N 1
ATOM 706 C CA . ILE A 1 91 ? -8.374 6.773 7.802 1.00 85.75 91 ILE A CA 1
ATOM 707 C C . ILE A 1 91 ? -9.724 7.146 7.173 1.00 85.75 91 ILE A C 1
ATOM 709 O O . ILE A 1 91 ? -10.691 7.402 7.889 1.00 85.75 91 ILE A O 1
ATOM 713 N N . GLU A 1 92 ? -9.840 7.093 5.845 1.00 83.00 92 GLU A N 1
ATOM 714 C CA . GLU A 1 92 ? -11.109 7.294 5.130 1.00 83.00 92 GLU A CA 1
ATOM 715 C C . GLU A 1 92 ? -12.167 6.251 5.515 1.00 83.00 92 GLU A C 1
ATOM 717 O O . GLU A 1 92 ? -13.358 6.556 5.528 1.00 83.00 92 GLU A O 1
ATOM 722 N N . SER A 1 93 ? -11.749 5.041 5.897 1.00 76.50 93 SER A N 1
ATOM 723 C CA . SER A 1 93 ? -12.648 4.007 6.418 1.00 76.50 93 SER A CA 1
ATOM 724 C C . SER A 1 93 ? -13.036 4.178 7.899 1.00 76.50 93 SER A C 1
ATOM 726 O O . SER A 1 93 ? -13.739 3.326 8.458 1.00 76.50 93 SER A O 1
ATOM 728 N N . GLY A 1 94 ? -12.601 5.270 8.537 1.00 79.94 94 GLY A N 1
ATOM 729 C CA . GLY A 1 94 ? -12.937 5.646 9.912 1.00 79.94 94 GLY A CA 1
ATOM 730 C C . GLY A 1 94 ? -11.933 5.194 10.976 1.00 79.94 94 GLY A C 1
ATOM 731 O O . GLY A 1 94 ? -12.256 5.248 12.159 1.00 79.94 94 GLY A O 1
ATOM 732 N N . MET A 1 95 ? -10.741 4.731 10.590 1.00 82.75 95 MET A N 1
ATOM 733 C CA . MET A 1 95 ? -9.660 4.425 11.534 1.00 82.75 95 MET A CA 1
ATOM 734 C C . MET A 1 95 ? -8.946 5.714 11.966 1.00 82.75 95 MET A C 1
ATOM 736 O O . MET A 1 95 ? -8.744 6.617 11.154 1.00 82.75 95 MET A O 1
ATOM 740 N N . LYS A 1 96 ? -8.524 5.819 13.231 1.00 86.62 96 LYS A N 1
ATOM 741 C CA . LYS A 1 96 ? -7.655 6.929 13.651 1.00 86.62 96 LYS A CA 1
ATOM 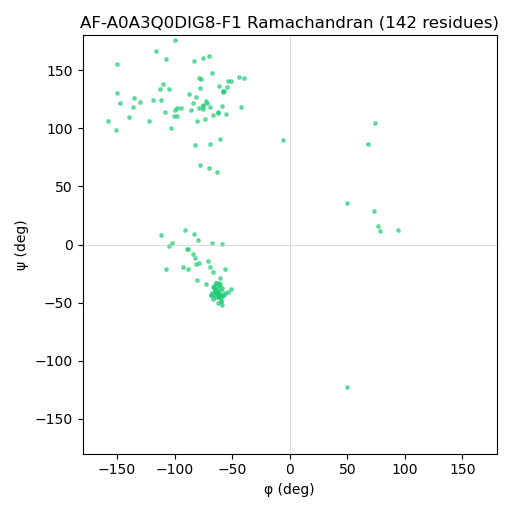742 C C . LYS A 1 96 ? -6.284 6.792 12.986 1.00 86.62 96 LYS A C 1
ATOM 744 O O . LYS A 1 96 ? -5.805 5.681 12.759 1.00 86.62 96 LYS A O 1
ATOM 749 N N . TYR A 1 97 ? -5.634 7.916 12.689 1.00 85.69 97 TYR A N 1
ATOM 750 C CA . TYR A 1 97 ? -4.315 7.899 12.050 1.00 85.69 97 TYR A CA 1
ATOM 751 C C . TYR A 1 97 ? -3.271 7.172 12.915 1.00 85.69 97 TYR A C 1
ATOM 753 O O . TYR A 1 97 ? -2.439 6.454 12.369 1.00 85.69 97 TYR A O 1
ATOM 761 N N . GLU A 1 98 ? -3.355 7.288 14.245 1.00 87.00 98 GLU A N 1
ATOM 762 C CA . GLU A 1 98 ? -2.480 6.595 15.202 1.00 87.00 98 GLU A CA 1
ATOM 763 C C . GLU A 1 98 ? -2.557 5.070 15.038 1.00 87.00 98 GLU A C 1
ATOM 765 O O . GLU A 1 98 ? -1.533 4.415 14.825 1.00 87.00 98 GLU A O 1
ATOM 770 N N . ASP A 1 99 ? -3.775 4.522 15.042 1.00 87.00 99 ASP A N 1
ATOM 771 C CA . ASP A 1 99 ? -4.030 3.091 14.858 1.00 87.00 99 ASP A CA 1
ATOM 772 C C . ASP A 1 99 ? -3.596 2.627 13.464 1.00 87.00 99 ASP A C 1
ATOM 774 O O . ASP A 1 99 ? -2.965 1.578 13.323 1.00 87.00 99 ASP A O 1
ATOM 778 N N . ALA A 1 100 ? -3.860 3.431 12.428 1.00 85.62 100 ALA A N 1
ATOM 779 C CA . ALA A 1 100 ? -3.440 3.132 11.061 1.00 85.62 100 ALA A CA 1
ATOM 780 C C . ALA A 1 100 ? -1.906 3.056 10.938 1.00 85.62 100 ALA A C 1
ATOM 782 O O . ALA A 1 100 ? -1.368 2.142 10.305 1.00 85.62 100 ALA A O 1
ATOM 783 N N . ILE A 1 101 ? -1.182 3.977 11.583 1.00 85.69 101 ILE A N 1
ATOM 784 C CA . ILE A 1 101 ? 0.286 3.981 11.625 1.00 85.69 101 ILE A CA 1
ATOM 785 C C . ILE A 1 101 ? 0.801 2.749 12.365 1.00 85.69 101 ILE A C 1
ATOM 787 O O . ILE A 1 101 ? 1.735 2.101 11.884 1.00 85.69 101 ILE A O 1
ATOM 791 N N . GLN A 1 102 ? 0.216 2.409 13.517 1.00 85.81 102 GLN A N 1
ATOM 792 C CA . GLN A 1 102 ? 0.610 1.212 14.257 1.00 85.81 102 GLN A CA 1
ATOM 793 C C . GLN A 1 102 ? 0.368 -0.058 13.440 1.00 85.81 102 GLN A C 1
ATOM 795 O O . GLN A 1 102 ? 1.263 -0.899 13.354 1.00 85.81 102 GLN A O 1
ATOM 800 N N . PHE A 1 103 ? -0.776 -0.161 12.764 1.00 84.56 103 PHE A N 1
ATOM 801 C CA . PHE A 1 103 ? -1.119 -1.296 11.910 1.00 84.56 103 PHE A CA 1
ATOM 802 C C . PHE A 1 103 ? -0.102 -1.496 10.778 1.00 84.56 103 PHE A C 1
ATOM 804 O O . PHE A 1 103 ? 0.380 -2.604 10.531 1.00 84.56 103 PHE A O 1
ATOM 811 N N . ILE A 1 104 ? 0.313 -0.404 10.133 1.00 84.06 104 ILE A N 1
ATOM 812 C CA . ILE A 1 104 ? 1.345 -0.440 9.091 1.00 84.06 104 ILE A CA 1
ATOM 813 C C . ILE A 1 104 ? 2.712 -0.794 9.682 1.00 84.06 104 ILE A C 1
ATOM 815 O O . ILE A 1 104 ? 3.428 -1.616 9.111 1.00 84.06 104 ILE A O 1
ATOM 819 N N . ARG A 1 105 ? 3.081 -0.217 10.831 1.00 84.00 105 ARG A N 1
ATOM 820 C CA . ARG A 1 105 ? 4.360 -0.501 11.503 1.00 84.00 105 ARG A CA 1
ATOM 821 C C . ARG A 1 105 ? 4.468 -1.951 11.977 1.00 84.00 105 ARG A C 1
ATOM 823 O O . ARG A 1 105 ? 5.571 -2.493 11.941 1.00 84.00 105 ARG A O 1
ATOM 830 N N . GLN A 1 106 ? 3.357 -2.580 12.371 1.00 81.31 106 GLN A N 1
ATOM 831 C CA . GLN A 1 106 ? 3.305 -4.011 12.696 1.00 81.31 106 GLN A CA 1
ATOM 832 C C . GLN A 1 106 ? 3.644 -4.874 11.478 1.00 81.31 106 GLN A C 1
ATOM 834 O O . GLN A 1 106 ? 4.389 -5.844 11.590 1.00 81.31 106 GLN A O 1
ATOM 839 N N . LYS A 1 107 ? 3.126 -4.505 10.304 1.00 77.88 107 LYS A N 1
ATOM 840 C CA . LYS A 1 107 ? 3.340 -5.242 9.054 1.00 77.88 107 LYS A CA 1
ATOM 841 C C . LYS A 1 107 ? 4.691 -4.940 8.402 1.00 77.88 107 LYS A C 1
ATOM 843 O O . LYS A 1 107 ? 5.258 -5.802 7.735 1.00 77.88 107 LYS A O 1
ATOM 848 N N . ARG A 1 108 ? 5.218 -3.727 8.582 1.00 72.12 108 ARG A N 1
ATOM 849 C CA . ARG A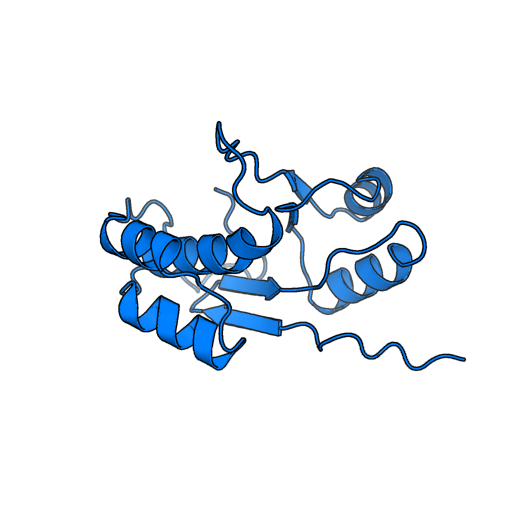 1 108 ? 6.497 -3.284 8.017 1.00 72.12 108 ARG A CA 1
ATOM 850 C C . ARG A 1 108 ? 7.143 -2.229 8.925 1.00 72.12 108 ARG A C 1
ATOM 852 O O . ARG A 1 108 ? 6.799 -1.045 8.882 1.00 72.12 108 ARG A O 1
ATOM 859 N N . ARG A 1 109 ? 8.096 -2.655 9.761 1.00 69.75 109 ARG A N 1
ATOM 860 C CA . ARG A 1 109 ? 8.834 -1.758 10.668 1.00 69.75 109 ARG A CA 1
ATOM 861 C C . ARG A 1 109 ? 9.550 -0.657 9.872 1.00 69.75 109 ARG A C 1
ATOM 863 O O . ARG A 1 109 ? 10.219 -0.944 8.887 1.00 69.75 109 ARG A O 1
ATOM 870 N N . GLY A 1 110 ? 9.395 0.599 10.298 1.00 70.50 110 GLY A N 1
ATOM 871 C CA . GLY A 1 110 ? 10.089 1.755 9.707 1.00 70.50 110 GLY A CA 1
ATOM 872 C C . GLY A 1 110 ? 9.515 2.288 8.386 1.00 70.50 110 GLY A C 1
ATOM 873 O O . GLY A 1 110 ? 10.156 3.108 7.741 1.00 70.50 110 GLY A O 1
ATOM 874 N N . ALA A 1 111 ? 8.320 1.859 7.968 1.00 68.50 111 ALA A N 1
ATOM 875 C CA . ALA A 1 111 ? 7.765 2.221 6.660 1.00 68.50 111 ALA A CA 1
ATOM 876 C C . ALA A 1 111 ? 7.347 3.698 6.486 1.00 68.50 111 ALA A C 1
ATOM 878 O O . ALA A 1 111 ? 7.193 4.134 5.348 1.00 68.50 111 ALA A O 1
ATOM 879 N N . ILE A 1 112 ? 7.135 4.447 7.576 1.00 75.38 112 ILE A N 1
ATOM 880 C CA . ILE A 1 112 ? 6.591 5.817 7.547 1.00 75.38 112 ILE A CA 1
ATOM 881 C C . ILE A 1 112 ? 7.610 6.798 8.141 1.00 75.38 112 ILE A C 1
ATOM 883 O O . ILE A 1 112 ? 8.031 6.630 9.288 1.00 75.38 112 ILE A O 1
ATOM 887 N N . ASN A 1 113 ? 7.965 7.830 7.370 1.00 79.25 113 ASN A N 1
ATOM 888 C CA . ASN A 1 113 ? 8.888 8.903 7.765 1.00 79.25 113 ASN A CA 1
ATOM 889 C C . ASN A 1 113 ? 8.172 10.001 8.586 1.00 79.25 113 ASN A C 1
ATOM 891 O O . ASN A 1 113 ? 6.963 10.192 8.458 1.00 79.25 113 ASN A O 1
ATOM 895 N N . SER A 1 114 ? 8.910 10.783 9.376 1.00 78.12 114 SER A N 1
ATOM 896 C CA . SER A 1 114 ? 8.393 11.862 10.232 1.00 78.12 114 SER A CA 1
ATOM 897 C C . SER A 1 114 ? 7.535 12.885 9.483 1.00 78.12 114 SER A C 1
ATOM 899 O O . SER A 1 114 ? 6.464 13.242 9.957 1.00 78.12 114 SER A O 1
ATOM 901 N N . LYS A 1 115 ? 7.924 13.289 8.266 1.00 78.88 115 LYS A N 1
ATOM 902 C CA . LYS A 1 115 ? 7.109 14.199 7.435 1.00 78.88 115 LYS A CA 1
ATOM 903 C C . LYS A 1 115 ? 5.742 13.612 7.066 1.00 78.88 115 LYS A C 1
ATOM 905 O O . LYS A 1 115 ? 4.745 14.326 7.017 1.00 78.88 115 LYS A O 1
ATOM 910 N N . GLN A 1 116 ? 5.698 12.306 6.807 1.00 80.50 116 GLN A N 1
ATOM 911 C CA . GLN A 1 116 ? 4.467 11.602 6.455 1.00 80.50 116 GLN A CA 1
ATOM 912 C C . GLN A 1 116 ? 3.557 11.442 7.674 1.00 80.50 116 GLN A C 1
ATOM 914 O O . GLN A 1 116 ? 2.343 11.538 7.529 1.00 80.50 116 GLN A O 1
ATOM 919 N N . LEU A 1 117 ? 4.131 11.265 8.871 1.00 82.88 117 LEU A N 1
ATOM 920 C CA . LEU A 1 117 ? 3.372 11.287 10.125 1.00 82.88 117 LEU A CA 1
ATOM 921 C C . LEU A 1 117 ? 2.666 12.633 10.301 1.00 82.88 117 LEU A C 1
ATOM 923 O O . LEU A 1 117 ? 1.455 12.653 10.483 1.00 82.88 117 LEU A O 1
ATOM 927 N N . THR A 1 118 ? 3.390 13.744 10.140 1.00 82.69 118 THR A N 1
ATOM 928 C CA . THR A 1 118 ? 2.806 15.092 10.233 1.00 82.69 118 THR A CA 1
ATOM 929 C C . THR A 1 118 ? 1.728 15.338 9.170 1.00 82.69 118 THR A C 1
ATOM 931 O O . THR A 1 118 ? 0.760 16.054 9.419 1.00 82.69 118 THR A O 1
ATOM 934 N N . TYR A 1 119 ? 1.865 14.750 7.976 1.00 82.38 119 TYR A N 1
ATOM 935 C CA . TYR A 1 119 ? 0.819 14.807 6.950 1.00 82.38 119 TYR A CA 1
ATOM 936 C C . TYR A 1 119 ? -0.442 14.036 7.366 1.00 82.38 119 TYR A C 1
ATOM 938 O O . TYR A 1 119 ? -1.543 14.570 7.248 1.00 82.38 119 TYR A O 1
ATOM 946 N N . LEU A 1 120 ? -0.287 12.809 7.874 1.00 83.69 120 LEU A N 1
ATOM 947 C CA . LEU A 1 120 ? -1.400 11.967 8.327 1.00 83.69 120 LEU A CA 1
ATOM 948 C C . LEU A 1 120 ? -2.118 12.556 9.545 1.00 83.69 120 LEU A C 1
ATOM 950 O O . LEU A 1 120 ? -3.336 12.460 9.631 1.00 83.69 120 LEU A O 1
ATOM 954 N N . GLU A 1 121 ? -1.384 13.205 10.445 1.00 84.06 121 GLU A N 1
ATOM 955 C CA . GLU A 1 121 ? -1.933 13.904 11.611 1.00 84.06 121 GLU A CA 1
ATOM 956 C C . GLU A 1 121 ? -2.839 15.080 11.208 1.00 84.06 121 GLU A C 1
ATOM 958 O O . GLU A 1 121 ? -3.906 15.285 11.782 1.00 84.06 121 GLU A O 1
ATOM 963 N N . LYS A 1 122 ? -2.449 15.841 10.177 1.00 83.69 122 LYS A N 1
ATOM 964 C CA . LYS A 1 122 ? -3.234 16.979 9.662 1.00 83.69 122 LYS A CA 1
ATOM 965 C C . LYS A 1 122 ? -4.348 16.565 8.699 1.00 83.69 122 LYS A C 1
ATOM 967 O O . LYS A 1 122 ? -5.182 17.397 8.332 1.00 83.69 122 LYS A O 1
ATOM 972 N N . TYR A 1 123 ? -4.352 15.314 8.245 1.00 83.56 123 TYR A N 1
ATOM 973 C CA . TYR A 1 123 ? -5.315 14.832 7.268 1.00 83.56 123 TYR A CA 1
ATOM 974 C C . TYR A 1 123 ? -6.705 14.695 7.893 1.00 83.56 123 TYR A C 1
ATOM 976 O O . TYR A 1 123 ? -6.906 13.948 8.850 1.00 83.56 123 TYR A O 1
ATOM 984 N N . ARG A 1 124 ? -7.694 15.391 7.320 1.00 77.38 124 ARG A N 1
ATOM 985 C CA . ARG A 1 124 ? -9.103 15.223 7.691 1.00 77.38 124 ARG A CA 1
ATOM 986 C C . ARG A 1 124 ? -9.804 14.290 6.701 1.00 77.38 124 ARG A C 1
ATOM 988 O O . ARG A 1 124 ? -9.908 14.666 5.529 1.00 77.38 124 ARG A O 1
ATOM 995 N N . PRO A 1 125 ? -10.314 13.128 7.153 1.00 76.69 125 PRO A N 1
ATOM 996 C CA . PRO A 1 125 ? -11.069 12.234 6.290 1.00 76.69 125 PRO A CA 1
ATOM 997 C C . PRO A 1 125 ? -12.327 12.929 5.780 1.00 76.69 125 PRO A C 1
ATOM 999 O O . PRO A 1 125 ? -13.047 13.584 6.534 1.00 76.69 125 PRO A O 1
ATOM 1002 N N . LYS A 1 126 ? -12.606 12.757 4.491 1.00 75.19 126 LYS A N 1
ATOM 1003 C CA . LYS A 1 126 ? -13.838 13.223 3.848 1.00 75.19 126 LYS A CA 1
ATOM 1004 C C . LYS A 1 126 ? -14.949 12.169 3.904 1.00 75.19 126 LYS A C 1
ATOM 1006 O O . LYS A 1 126 ? -16.053 12.454 3.448 1.00 75.19 126 LYS A O 1
ATOM 1011 N N . GLN A 1 127 ? -14.652 10.976 4.437 1.00 66.69 127 GLN A N 1
ATOM 1012 C CA . GLN A 1 127 ? -15.568 9.838 4.604 1.00 66.69 127 GLN A CA 1
ATOM 1013 C C . GLN A 1 127 ? -16.336 9.503 3.317 1.00 66.69 127 GLN A C 1
ATOM 1015 O O . GLN A 1 127 ? -17.513 9.137 3.338 1.00 66.69 127 GLN A O 1
ATOM 1020 N N . ARG A 1 128 ? -15.681 9.651 2.159 1.00 65.69 128 ARG A N 1
ATOM 1021 C CA . ARG A 1 128 ? -16.345 9.406 0.865 1.00 65.69 128 ARG A CA 1
ATOM 1022 C C . ARG A 1 128 ? -16.434 7.918 0.544 1.00 65.69 128 ARG A C 1
ATOM 1024 O O . ARG A 1 128 ? -17.240 7.532 -0.301 1.00 65.69 128 ARG A O 1
ATOM 1031 N N . LEU A 1 129 ? -15.656 7.087 1.241 1.00 61.69 129 LEU A N 1
ATOM 1032 C CA . LEU A 1 129 ? -15.778 5.634 1.204 1.00 61.69 129 LEU A CA 1
ATOM 1033 C C . LEU A 1 129 ? -17.085 5.209 1.890 1.00 61.69 129 LEU A C 1
ATOM 1035 O O . LEU A 1 129 ? -17.124 4.899 3.079 1.00 61.69 129 LEU A O 1
ATOM 1039 N N . ARG A 1 130 ? -18.182 5.196 1.126 1.00 56.47 130 ARG A N 1
ATOM 1040 C CA . ARG A 1 130 ? -19.450 4.602 1.562 1.00 56.47 130 ARG A CA 1
ATOM 1041 C C . ARG A 1 130 ? -19.317 3.082 1.527 1.00 56.47 130 ARG A C 1
ATOM 1043 O O . ARG A 1 130 ? -19.287 2.485 0.451 1.00 56.47 130 ARG A O 1
ATOM 1050 N N . PHE A 1 131 ? -19.253 2.453 2.696 1.00 52.59 131 PHE A N 1
ATOM 1051 C CA . PHE A 1 131 ? -19.429 1.00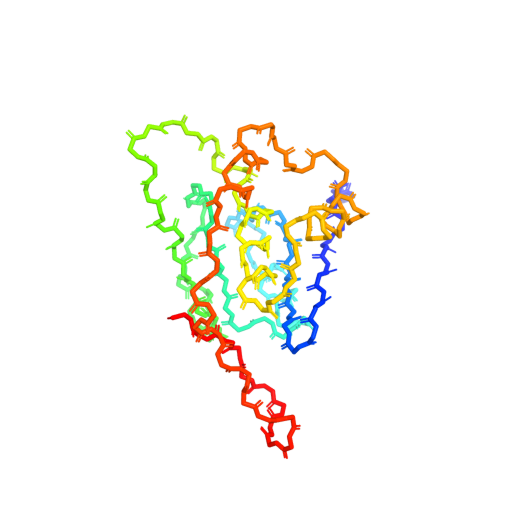8 2.803 1.00 52.59 131 PHE A CA 1
ATOM 1052 C C . PHE A 1 131 ? -20.874 0.679 2.426 1.00 52.59 131 PHE A C 1
ATOM 1054 O O . PHE A 1 131 ? -21.803 1.068 3.125 1.00 52.59 131 PHE A O 1
ATOM 1061 N N . LYS A 1 132 ? -21.061 0.010 1.287 1.00 45.28 132 LYS A N 1
ATOM 1062 C CA . LYS A 1 132 ? -22.345 -0.601 0.936 1.00 45.28 132 LYS A CA 1
ATOM 1063 C C . LYS A 1 132 ? -22.466 -1.896 1.742 1.00 45.28 132 LYS A C 1
ATOM 1065 O O . LYS A 1 132 ? -21.477 -2.623 1.850 1.00 45.28 132 LYS A O 1
ATOM 1070 N N . ASP A 1 133 ? -23.629 -2.126 2.345 1.00 41.91 133 ASP A N 1
ATOM 1071 C CA . ASP A 1 133 ? -23.894 -3.208 3.294 1.00 41.91 133 ASP A CA 1
ATOM 1072 C C . ASP A 1 133 ? -23.330 -4.583 2.882 1.00 41.91 133 ASP A C 1
ATOM 1074 O O . ASP A 1 133 ? -23.366 -4.949 1.703 1.00 41.91 133 ASP A O 1
ATOM 1078 N N . PRO A 1 134 ? -22.864 -5.396 3.851 1.00 48.19 134 PRO A N 1
ATOM 1079 C CA . PRO A 1 134 ? -22.197 -6.678 3.606 1.00 48.19 134 PRO A CA 1
ATOM 1080 C C . PRO A 1 134 ? -23.100 -7.783 3.023 1.00 48.19 134 PRO A C 1
ATOM 1082 O O . PRO A 1 134 ? -22.625 -8.895 2.803 1.00 48.19 134 PRO A O 1
ATOM 1085 N N . HIS A 1 135 ? -24.382 -7.515 2.757 1.00 48.50 135 HIS A N 1
ATOM 1086 C CA . HIS A 1 135 ? -25.347 -8.547 2.367 1.00 48.50 135 HIS A CA 1
ATOM 1087 C C . HIS A 1 135 ? -25.433 -8.824 0.858 1.00 48.50 135 HIS A C 1
ATOM 1089 O O . HIS A 1 135 ? -26.143 -9.735 0.446 1.00 48.50 135 HIS A O 1
ATOM 1095 N N . THR A 1 136 ? -24.704 -8.088 0.011 1.00 45.53 136 THR A N 1
ATOM 1096 C CA . THR A 1 136 ? -24.751 -8.332 -1.441 1.00 45.53 136 THR A CA 1
ATOM 1097 C C . THR A 1 136 ? -23.370 -8.223 -2.081 1.00 45.53 136 THR A C 1
ATOM 1099 O O . THR A 1 136 ? -22.818 -7.141 -2.244 1.00 45.53 136 THR A O 1
ATOM 1102 N N . HIS A 1 137 ? -22.869 -9.384 -2.502 1.00 42.91 137 HIS A N 1
ATOM 1103 C CA . HIS A 1 137 ? -21.733 -9.613 -3.395 1.00 42.91 137 HIS A CA 1
ATOM 1104 C C . HIS A 1 137 ? -20.317 -9.384 -2.843 1.00 42.91 137 HIS A C 1
ATOM 1106 O O . HIS A 1 137 ? -19.768 -8.284 -2.800 1.00 42.91 137 HIS A O 1
ATOM 1112 N N . LYS A 1 138 ? -19.675 -10.534 -2.579 1.00 50.88 138 LYS A N 1
ATOM 1113 C CA . LYS A 1 138 ? -18.241 -10.772 -2.786 1.00 50.88 138 LYS A CA 1
ATOM 1114 C C . LYS A 1 138 ? -17.792 -10.101 -4.094 1.00 50.88 138 LYS A C 1
ATOM 1116 O O . LYS A 1 138 ? -18.529 -10.117 -5.073 1.00 50.88 138 LYS A O 1
ATOM 1121 N N . THR A 1 139 ? -16.574 -9.565 -4.088 1.00 49.12 139 THR A N 1
ATOM 1122 C CA . THR A 1 139 ? -15.877 -8.932 -5.221 1.00 49.12 139 THR A CA 1
ATOM 1123 C C . THR A 1 139 ? -16.486 -7.615 -5.702 1.00 49.12 139 THR A C 1
ATOM 1125 O O . THR A 1 139 ? -17.241 -7.582 -6.668 1.00 49.12 139 THR A O 1
ATOM 1128 N N . LYS A 1 140 ? -16.093 -6.502 -5.081 1.00 43.66 140 LYS A N 1
ATOM 1129 C CA . LYS A 1 140 ? -15.985 -5.211 -5.774 1.00 43.66 140 LYS A CA 1
ATOM 1130 C C . LYS A 1 140 ? -15.023 -4.320 -5.002 1.00 43.66 140 LYS A C 1
ATOM 1132 O O . LYS A 1 140 ? -15.324 -3.852 -3.909 1.00 43.66 140 LYS A O 1
ATOM 1137 N N . CYS A 1 141 ? -13.831 -4.158 -5.564 1.00 45.75 141 CYS A N 1
ATOM 1138 C CA . CYS A 1 141 ? -12.841 -3.204 -5.097 1.00 45.75 141 CYS A CA 1
ATOM 1139 C C . CYS A 1 141 ? -13.455 -1.802 -5.045 1.00 45.75 141 CYS A C 1
ATOM 1141 O O . CYS A 1 141 ? -14.160 -1.393 -5.969 1.00 45.75 141 CYS A O 1
ATOM 1143 N N . CYS A 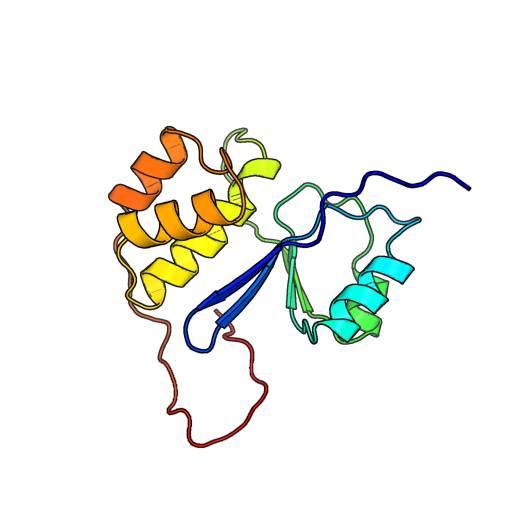1 142 ? -13.194 -1.077 -3.957 1.00 43.09 142 CYS A N 1
ATOM 1144 C CA . CYS A 1 142 ? -13.562 0.326 -3.844 1.00 43.09 142 CYS A CA 1
ATOM 1145 C C . CYS A 1 142 ? -12.813 1.116 -4.924 1.00 43.09 142 CYS A C 1
ATOM 1147 O O . CYS A 1 142 ? -11.587 1.213 -4.894 1.00 43.09 142 CYS A O 1
ATOM 1149 N N . VAL A 1 143 ? -13.564 1.645 -5.885 1.00 40.06 143 VAL A N 1
ATOM 1150 C CA . VAL A 1 143 ? -13.091 2.647 -6.839 1.00 40.06 143 VAL A CA 1
ATOM 1151 C C . VAL A 1 143 ? -13.172 3.999 -6.127 1.00 40.06 143 V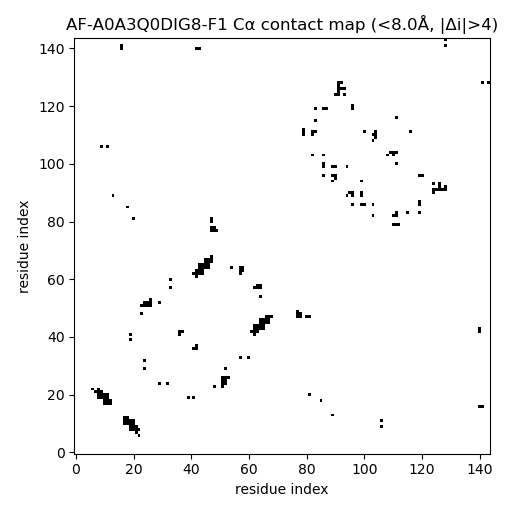AL A C 1
ATOM 1153 O O . VAL A 1 143 ? -14.211 4.310 -5.540 1.00 40.06 143 VAL A O 1
ATOM 1156 N N . MET A 1 144 ? -12.062 4.743 -6.113 1.00 34.88 144 MET A N 1
ATOM 1157 C CA . MET A 1 144 ? -12.060 6.172 -5.769 1.00 34.88 144 MET A CA 1
ATOM 1158 C C . MET A 1 144 ? -12.654 6.990 -6.909 1.00 34.88 144 MET A C 1
ATOM 1160 O O . MET A 1 144 ? -12.334 6.659 -8.072 1.00 34.88 144 MET A O 1
#

InterPro domains:
  IPR029021 Protein-tyrosine phosphatase-like [G3DSA:3.90.190.10] (1-75)
  IPR029021 Protein-tyrosine phosphatase-like [G3DSA:3.90.190.10] (82-140)
  IPR029021 Protein-tyrosine phosphatase-like [SSF52799] (12-123)
  IPR050561 Protein Tyrosine Phosphatase [PTHR23339] (82-134)

Organism: Carlito syrichta (NCBI:txid1868482)

Mean predicted aligned error: 11.55 Å

Sequence (144 aa):
MARMNRPAPVEVSYKNMRFLITHNPTNATLSSFIEDLKKYGATTVVRVCEVTYDKAPLEKDGITVVRGLAQPRRQEAAHTWAPVLVALALIESGMKYEDAIQFIRQKRRGAINSKQLTYLEKYRPKQRLRFKDPHTHKTKCCVM

pLDDT: mean 71.9, std 15.66, range [34.88, 87.38]

Foldseek 3Di:
DDPPPFDDWFWDDDDLDIDTHGDDDAQVCVVVVLVVCVVVVAQEAEAQADDRHDCVVCVVSNRHYHDPPPPPPDDDHSQLCVLLVQLLVCVLVPDQSVVSVVSSCVRPPPSHDPVSSVVSNPDDHPNPPDDDDPPDDDDDHDDD

Radius of gyration: 15.95 Å; Cα contacts (8 Å, |Δi|>4): 126; chains: 1; bounding box: 45×40×37 Å

Nearest PDB structures (foldseek):
  5k22-assembly1_A  TM=8.587E-01  e=2.326E-14  Homo sapiens
  5tsr-assembly1_C  TM=8.416E-01  e=1.806E-14  Homo sapiens
  5k23-assembly1_A  TM=8.724E-01  e=9.344E-14  Homo sapiens
  1xm2-assembly1_A  TM=8.849E-01  e=1.758E-13  Homo sapiens
  6wur-assembly1_A-2  TM=8.331E-01  e=3.999E-13  Homo sapiens

Solvent-accessible surface area (backbone atoms only — not comparable to full-atom values): 9276 Å² total; per-residue (Å²): 132,85,82,72,88,65,78,75,72,44,76,49,74,56,93,96,44,76,45,78,50,68,79,87,62,42,66,92,46,40,67,63,48,52,52,51,35,57,76,75,63,56,53,67,43,76,43,55,51,85,84,62,54,80,60,65,67,43,50,74,72,66,27,44,73,45,70,57,75,74,76,66,96,58,97,65,72,43,85,48,48,60,61,52,52,52,35,50,55,39,30,30,69,71,41,54,56,68,58,32,51,50,56,48,37,75,77,40,76,82,56,73,54,72,74,55,51,58,50,50,71,70,56,76,67,81,54,76,67,72,81,72,68,94,88,66,73,84,87,74,81,86,79,131